Protein AF-A0A2E9UPK8-F1 (afdb_monomer_lite)

Secondary structure (DSSP, 8-state):
--------------------------------------------------PPP-BSSSPBPTT-SSBTTBTTSPPPPP-PPPSTTPPPTT---S--SS--TT---TTSS--

pLDDT: mean 71.0, std 24.59, range [31.56, 97.25]

Sequence (111 aa):
MFYQDDLRVQYTLFAGADPNRALLTPTHRNPFIYTPAIIITIFTRSTITMGKIGYNDTPMLPDSLYCVHDDRRPAPSIITPGSENNRPSDAVVLFDGTDLNGWQSAKGGDA

Radius of gyration: 29.12 Å; chains: 1; bounding box: 54×83×51 Å

Foldseek 3Di:
DDDDDPPPDPPDDPDDDDPDDDDDDDDDDDDDDDDPPPPPPPPPPPDPPPQQWFDDPADDDPPDPAHDRRSPPDDDDDWADDDVPDHIPPDDDCDDPPDNPNDADPVGDRD

Structure (mmCIF, N/CA/C/O backbone):
data_AF-A0A2E9UPK8-F1
#
_entry.id   AF-A0A2E9UPK8-F1
#
loop_
_atom_site.group_PDB
_atom_site.id
_atom_site.type_symbol
_atom_site.label_atom_id
_atom_site.label_alt_id
_atom_site.label_comp_id
_atom_site.label_asym_id
_atom_site.label_entity_id
_atom_site.label_seq_id
_atom_site.pdbx_PDB_ins_code
_atom_site.Cartn_x
_atom_site.Cartn_y
_atom_site.Cartn_z
_atom_site.occupancy
_atom_sit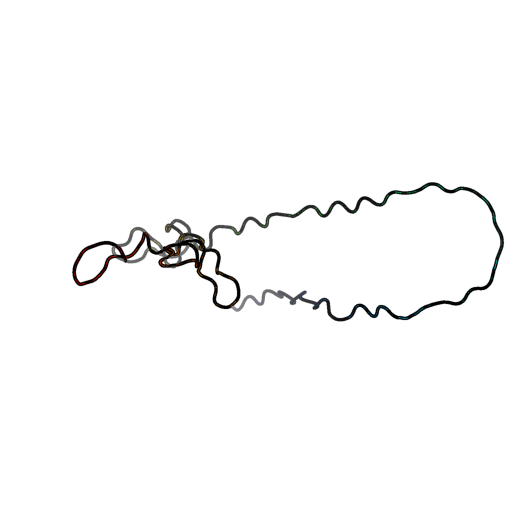e.B_iso_or_equiv
_atom_site.auth_seq_id
_atom_site.auth_comp_id
_atom_site.auth_asym_id
_atom_site.auth_atom_id
_atom_site.pdbx_PDB_model_num
ATOM 1 N N . MET A 1 1 ? 34.738 -0.009 -22.127 1.00 35.06 1 MET A N 1
ATOM 2 C CA . MET A 1 1 ? 34.184 1.112 -22.912 1.00 35.06 1 MET A CA 1
ATOM 3 C C . MET A 1 1 ? 33.113 1.736 -22.038 1.00 35.06 1 MET A C 1
ATOM 5 O O . MET A 1 1 ? 32.050 1.157 -21.893 1.00 35.06 1 MET A O 1
ATOM 9 N N . PHE A 1 2 ? 33.474 2.783 -21.298 1.00 35.03 2 PHE A N 1
ATOM 10 C CA . PHE A 1 2 ? 32.601 3.431 -20.319 1.00 35.03 2 PHE A CA 1
ATOM 11 C C . PHE A 1 2 ? 31.878 4.576 -21.032 1.00 35.03 2 PHE A C 1
ATOM 13 O O . PHE A 1 2 ? 32.545 5.494 -21.503 1.00 35.03 2 PHE A O 1
ATOM 20 N N . TYR A 1 3 ? 30.553 4.500 -21.163 1.00 38.50 3 TYR A N 1
ATOM 21 C CA . TYR A 1 3 ? 29.753 5.650 -21.577 1.00 38.50 3 TYR A CA 1
ATOM 22 C C . TYR A 1 3 ? 29.457 6.486 -20.333 1.00 38.50 3 TYR A C 1
ATOM 24 O O . TYR A 1 3 ? 28.700 6.087 -19.452 1.00 38.50 3 TYR A O 1
ATOM 32 N N . GLN A 1 4 ? 30.152 7.616 -20.245 1.00 41.81 4 GLN A N 1
ATOM 33 C CA . GLN A 1 4 ? 29.864 8.697 -19.319 1.00 41.81 4 GLN A CA 1
ATOM 34 C C . GLN A 1 4 ? 28.702 9.499 -19.917 1.00 41.81 4 GLN A C 1
ATOM 36 O O . GLN A 1 4 ? 28.937 10.415 -20.703 1.00 41.81 4 GLN A O 1
ATOM 41 N N . ASP A 1 5 ? 27.464 9.155 -19.570 1.00 40.38 5 ASP A N 1
ATOM 42 C CA . ASP A 1 5 ? 26.334 10.043 -19.838 1.00 40.38 5 ASP A CA 1
ATOM 43 C C . ASP A 1 5 ? 26.300 11.125 -18.753 1.00 40.38 5 ASP A C 1
ATOM 45 O O . ASP A 1 5 ? 26.065 10.873 -17.569 1.00 40.38 5 ASP A O 1
ATOM 49 N N . ASP A 1 6 ? 26.618 12.346 -19.181 1.00 46.66 6 ASP A N 1
ATOM 50 C CA . ASP A 1 6 ? 26.638 13.580 -18.400 1.00 46.66 6 ASP A CA 1
ATOM 51 C C . ASP A 1 6 ? 25.200 13.997 -18.036 1.00 46.66 6 ASP A C 1
ATOM 53 O O . ASP A 1 6 ? 24.631 14.937 -18.589 1.00 46.66 6 ASP A O 1
ATOM 57 N N . LEU A 1 7 ? 24.578 13.289 -17.089 1.00 41.38 7 LEU A N 1
ATOM 58 C CA . LEU A 1 7 ? 23.386 13.773 -16.395 1.00 41.38 7 LEU A CA 1
ATOM 59 C C . LEU A 1 7 ? 23.828 14.719 -15.279 1.00 41.38 7 LEU A C 1
ATOM 61 O O . LEU A 1 7 ? 23.844 14.370 -14.096 1.00 41.38 7 LEU A O 1
ATOM 65 N N . ARG A 1 8 ? 24.183 15.951 -15.663 1.00 36.81 8 ARG A N 1
ATOM 66 C CA . ARG A 1 8 ? 24.283 17.070 -14.723 1.00 36.81 8 ARG A CA 1
ATOM 67 C C . ARG A 1 8 ? 22.918 17.316 -14.099 1.00 36.81 8 ARG A C 1
ATOM 69 O O . ARG A 1 8 ? 22.078 18.029 -14.634 1.00 36.81 8 ARG A O 1
ATOM 76 N N . VAL A 1 9 ? 22.741 16.677 -12.953 1.00 41.06 9 VAL A N 1
ATOM 77 C CA . VAL A 1 9 ? 21.926 17.042 -11.798 1.00 41.06 9 VAL A CA 1
ATOM 78 C C . VAL A 1 9 ? 21.435 18.498 -11.874 1.00 41.06 9 VAL A C 1
ATOM 80 O O . VAL A 1 9 ? 22.110 19.418 -11.421 1.00 41.06 9 VAL A O 1
ATOM 83 N N . GLN A 1 10 ? 20.239 18.719 -12.422 1.00 36.03 10 GLN A N 1
ATOM 84 C CA . GLN A 1 10 ? 19.474 19.945 -12.189 1.00 36.03 10 GLN A CA 1
ATOM 85 C C . GLN A 1 10 ? 18.406 19.654 -11.138 1.00 36.03 10 GLN A C 1
ATOM 87 O O . GLN A 1 10 ? 17.217 19.576 -11.424 1.00 36.03 10 GLN A O 1
ATOM 92 N N . TYR A 1 11 ? 18.856 19.486 -9.897 1.00 33.47 11 TYR A N 1
ATOM 93 C CA . TYR A 1 11 ? 18.005 19.633 -8.721 1.00 33.47 11 TYR A CA 1
ATOM 94 C C . TYR A 1 11 ? 18.541 20.820 -7.920 1.00 33.47 11 TYR A C 1
ATOM 96 O O . TYR A 1 11 ? 19.251 20.657 -6.932 1.00 33.47 11 TYR A O 1
ATOM 104 N N . THR A 1 12 ? 18.250 22.040 -8.373 1.00 31.56 12 THR A N 1
ATOM 105 C CA . THR A 1 12 ? 18.406 23.220 -7.519 1.00 31.56 12 THR A CA 1
ATOM 106 C C . THR A 1 12 ? 17.193 23.273 -6.598 1.00 31.56 12 THR A C 1
ATOM 108 O O . THR A 1 12 ? 16.072 23.499 -7.049 1.00 31.56 12 THR A O 1
ATOM 111 N N . LEU A 1 13 ? 17.427 23.001 -5.312 1.00 35.22 13 LEU A N 1
ATOM 112 C CA . LEU A 1 13 ? 16.457 23.155 -4.233 1.00 35.22 13 LEU A CA 1
ATOM 113 C C . LEU A 1 13 ? 15.775 24.530 -4.309 1.00 35.22 13 LEU A C 1
ATOM 115 O O . LEU A 1 13 ? 16.446 25.560 -4.336 1.00 35.22 13 LEU A O 1
ATOM 119 N N . PHE A 1 14 ? 14.445 24.547 -4.225 1.00 39.09 14 PHE A N 1
ATOM 120 C CA . PHE A 1 14 ? 13.708 25.722 -3.772 1.00 39.09 14 PHE A CA 1
ATOM 121 C C . PHE A 1 14 ? 14.022 25.941 -2.287 1.00 39.09 14 PHE A C 1
ATOM 123 O O . PHE A 1 14 ? 13.336 25.425 -1.409 1.00 39.09 14 PHE A O 1
ATOM 130 N N . ALA A 1 15 ? 15.089 26.684 -2.009 1.00 39.19 15 ALA A N 1
ATOM 131 C CA . ALA A 1 15 ? 15.393 27.217 -0.692 1.00 39.19 15 ALA A CA 1
ATOM 132 C C . ALA A 1 15 ? 15.447 28.748 -0.789 1.00 39.19 15 ALA A C 1
ATOM 134 O O . ALA A 1 15 ? 16.309 29.297 -1.469 1.00 39.19 15 ALA A O 1
ATOM 135 N N . GLY A 1 16 ? 14.525 29.420 -0.094 1.00 33.31 16 GLY A N 1
ATOM 136 C CA . GLY A 1 16 ? 14.634 30.844 0.232 1.00 33.31 16 GLY A CA 1
ATOM 137 C C . GLY A 1 16 ? 13.689 31.776 -0.526 1.00 33.31 16 GLY A C 1
ATOM 138 O O . GLY A 1 16 ? 14.121 32.532 -1.387 1.00 33.31 16 GLY A O 1
ATOM 139 N N . ALA A 1 17 ? 12.411 31.796 -0.144 1.00 44.75 17 ALA A N 1
ATOM 140 C CA . ALA A 1 17 ? 11.623 33.022 -0.254 1.00 44.75 17 ALA A CA 1
ATOM 141 C C . ALA A 1 17 ? 11.890 33.870 1.006 1.00 44.75 17 ALA A C 1
ATOM 143 O O . ALA A 1 17 ? 11.635 33.393 2.110 1.00 44.75 17 ALA A O 1
ATOM 144 N N . ASP A 1 18 ? 12.410 35.095 0.856 1.00 47.47 18 ASP A N 1
ATOM 145 C CA . ASP A 1 18 ? 12.446 36.108 1.927 1.00 47.47 18 ASP A CA 1
ATOM 146 C C . ASP A 1 18 ? 11.192 37.001 1.815 1.00 47.47 18 ASP A C 1
ATOM 148 O O . ASP A 1 18 ? 11.043 37.708 0.813 1.00 47.47 18 ASP A O 1
ATOM 152 N N . PRO A 1 19 ? 10.270 36.974 2.795 1.00 51.47 19 PRO A N 1
ATOM 153 C CA . PRO A 1 19 ? 9.007 37.701 2.725 1.00 51.47 19 PRO A CA 1
ATOM 154 C C . PRO A 1 19 ? 9.052 39.159 3.234 1.00 51.47 19 PRO A C 1
ATOM 156 O O . PRO A 1 19 ? 7.989 39.764 3.333 1.00 51.47 19 PRO A O 1
ATOM 159 N N . ASN A 1 20 ? 10.212 39.756 3.561 1.00 40.56 20 ASN A N 1
ATOM 160 C CA . ASN A 1 20 ? 10.238 41.006 4.351 1.00 40.56 20 ASN A CA 1
ATOM 161 C C . ASN A 1 20 ? 11.005 42.224 3.791 1.00 40.56 20 ASN A C 1
ATOM 163 O O . ASN A 1 20 ? 11.301 43.144 4.556 1.00 40.56 20 ASN A O 1
ATOM 167 N N . ARG A 1 21 ? 11.274 42.350 2.483 1.00 42.69 21 ARG A N 1
ATOM 168 C CA . ARG A 1 21 ? 11.780 43.635 1.935 1.00 42.69 21 ARG A CA 1
ATOM 169 C C . ARG A 1 21 ? 10.671 44.538 1.395 1.00 42.69 21 ARG A C 1
ATOM 171 O O . ARG A 1 21 ? 10.396 44.601 0.201 1.00 42.69 21 ARG A O 1
ATOM 178 N N . ALA A 1 22 ? 10.063 45.265 2.327 1.00 41.97 22 ALA A N 1
ATOM 179 C CA . ALA A 1 22 ? 9.126 46.356 2.102 1.00 41.97 22 ALA A CA 1
ATOM 180 C C . ALA A 1 22 ? 9.837 47.679 1.711 1.00 41.97 22 ALA A C 1
ATOM 182 O O . ALA A 1 22 ? 10.753 48.090 2.414 1.00 41.97 22 ALA A O 1
ATOM 183 N N . LEU A 1 23 ? 9.323 48.332 0.648 1.00 44.56 23 LEU A N 1
ATOM 184 C CA . LEU A 1 23 ? 9.170 49.791 0.394 1.00 44.56 23 LEU A CA 1
ATOM 185 C C . LEU A 1 23 ? 10.463 50.656 0.339 1.00 44.56 23 LEU A C 1
ATOM 187 O O . LEU A 1 23 ? 11.369 50.492 1.138 1.00 44.56 23 LEU A O 1
ATOM 191 N N . LEU A 1 24 ? 10.670 51.548 -0.645 1.00 33.34 24 LEU A N 1
ATOM 192 C CA . LEU A 1 24 ? 10.200 52.948 -0.696 1.00 33.34 24 LEU A CA 1
ATOM 193 C C . LEU A 1 24 ? 10.344 53.535 -2.133 1.00 33.34 24 LEU A C 1
ATOM 195 O O . LEU A 1 24 ? 11.312 53.257 -2.835 1.00 33.34 24 LEU A O 1
ATOM 199 N N . THR A 1 25 ? 9.388 54.373 -2.550 1.00 45.03 25 THR A N 1
ATOM 200 C CA . THR A 1 25 ? 9.317 55.134 -3.829 1.00 45.03 25 THR A CA 1
ATOM 201 C C . THR A 1 25 ? 10.266 56.358 -3.878 1.00 45.03 25 THR A C 1
ATOM 203 O O . THR A 1 25 ? 10.694 56.791 -2.809 1.00 45.03 25 THR A O 1
ATOM 206 N N . PRO A 1 26 ? 10.539 56.998 -5.050 1.00 42.78 26 PRO A N 1
ATOM 207 C CA . PRO A 1 26 ? 9.686 58.121 -5.498 1.00 42.78 26 PRO A CA 1
ATOM 208 C C . PRO A 1 26 ? 9.451 58.262 -7.029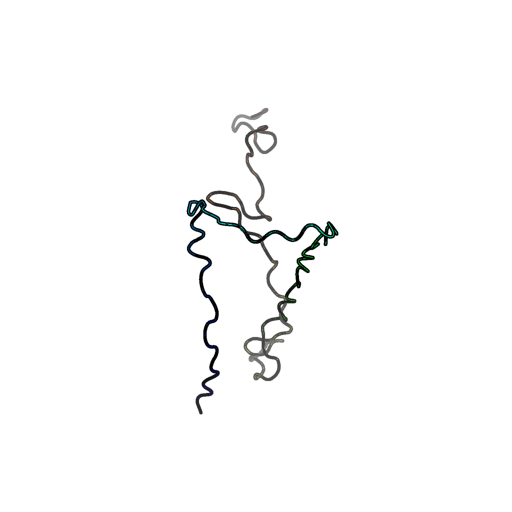 1.00 42.78 26 PRO A C 1
ATOM 210 O O . PRO A 1 26 ? 10.362 58.212 -7.845 1.00 42.78 26 PRO A O 1
ATOM 213 N N . THR A 1 27 ? 8.181 58.520 -7.364 1.00 45.41 27 THR A N 1
ATOM 214 C CA . THR A 1 27 ? 7.605 59.352 -8.452 1.00 45.41 27 THR A CA 1
ATOM 215 C C . THR A 1 27 ? 8.350 59.595 -9.778 1.00 45.41 27 THR A C 1
ATOM 217 O O . THR A 1 27 ? 9.238 60.437 -9.854 1.00 45.41 27 THR A O 1
ATOM 220 N N . HIS A 1 28 ? 7.746 59.122 -10.877 1.00 36.34 28 HIS A N 1
ATOM 221 C CA . HIS A 1 28 ? 7.491 59.961 -12.058 1.00 36.34 28 HIS A CA 1
ATOM 222 C C . HI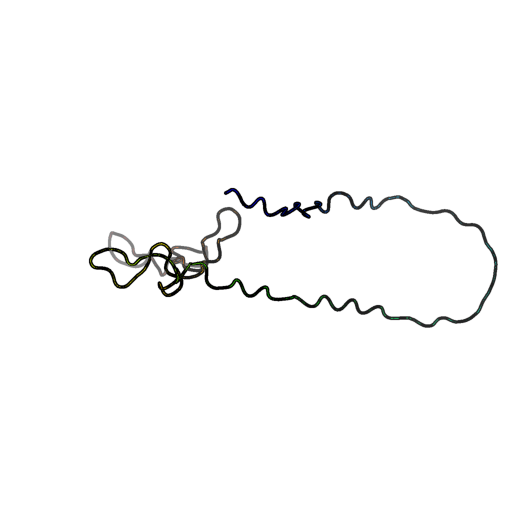S A 1 28 ? 6.079 59.673 -12.598 1.00 36.34 28 HIS A C 1
ATOM 224 O O . HIS A 1 28 ? 5.726 58.530 -12.882 1.00 36.34 28 HIS A O 1
ATOM 230 N N . ARG A 1 29 ? 5.241 60.716 -12.647 1.00 49.88 29 ARG A N 1
ATOM 231 C CA . ARG A 1 29 ? 3.819 60.668 -13.023 1.00 49.88 29 ARG A CA 1
ATOM 232 C C . ARG A 1 29 ? 3.664 60.237 -14.483 1.00 49.88 29 ARG A C 1
ATOM 234 O O . ARG A 1 29 ? 4.332 60.821 -15.321 1.00 49.88 29 ARG A O 1
ATOM 241 N N . ASN A 1 30 ? 2.738 59.318 -14.769 1.00 41.25 30 ASN A N 1
ATOM 242 C CA . ASN A 1 30 ? 2.046 59.172 -16.060 1.00 41.25 30 ASN A CA 1
ATOM 243 C C . ASN A 1 30 ? 0.722 58.403 -15.830 1.00 41.25 30 ASN A C 1
ATOM 245 O O . ASN A 1 30 ? 0.779 57.271 -15.350 1.00 41.25 30 ASN A O 1
ATOM 249 N N . PRO A 1 31 ? -0.467 58.981 -16.105 1.00 55.31 31 PRO A N 1
ATOM 250 C CA . PRO A 1 31 ? -1.742 58.399 -15.689 1.00 55.31 31 PRO A CA 1
ATOM 251 C C . PRO A 1 31 ? -2.507 57.802 -16.874 1.00 55.31 31 PRO A C 1
ATOM 253 O O . PRO A 1 31 ? -3.487 58.394 -17.298 1.00 55.31 31 PRO A O 1
ATOM 256 N N . PHE A 1 32 ? -2.107 56.658 -17.434 1.00 43.00 32 PHE A N 1
ATOM 257 C CA . PHE A 1 32 ? -2.902 56.050 -18.509 1.00 43.00 32 PHE A CA 1
ATOM 258 C C . PHE A 1 32 ? -2.860 54.512 -18.501 1.00 43.00 32 PHE A C 1
ATOM 260 O O . PHE A 1 32 ? -1.825 53.896 -18.721 1.00 43.00 32 PHE A O 1
ATOM 267 N N . ILE A 1 33 ? -4.066 53.952 -18.331 1.00 42.56 33 ILE A N 1
ATOM 268 C CA . ILE A 1 33 ? -4.556 52.619 -18.727 1.00 42.56 33 ILE A CA 1
ATOM 269 C C . ILE A 1 33 ? -4.273 51.445 -17.771 1.00 42.56 33 ILE A C 1
ATOM 271 O O . ILE A 1 33 ? -3.302 50.706 -17.887 1.00 42.56 33 ILE A O 1
ATOM 275 N N . TYR A 1 34 ? -5.251 51.203 -16.891 1.00 41.22 34 TYR A N 1
ATOM 276 C CA . TYR A 1 34 ? -5.524 49.888 -16.316 1.00 41.22 34 TYR A CA 1
ATOM 277 C C . TYR A 1 34 ? -6.019 48.941 -17.421 1.00 41.22 34 TYR A C 1
ATOM 279 O O . TYR A 1 34 ? -7.138 49.086 -17.908 1.00 41.22 34 TYR A O 1
ATOM 287 N N . THR A 1 35 ? -5.223 47.937 -17.778 1.00 42.41 35 THR A N 1
ATOM 288 C CA . THR A 1 35 ? -5.752 46.660 -18.281 1.00 42.41 35 THR A CA 1
ATOM 289 C C . THR A 1 35 ? -5.328 45.584 -17.286 1.00 42.41 35 THR A C 1
ATOM 291 O O . THR A 1 35 ? -4.131 45.449 -17.029 1.00 42.41 35 THR A O 1
ATOM 294 N N . PRO A 1 36 ? -6.249 44.832 -16.658 1.00 44.72 36 PRO A N 1
ATOM 295 C CA . PRO A 1 36 ? -5.837 43.676 -15.886 1.00 44.72 36 PRO A CA 1
ATOM 296 C C . PRO A 1 36 ? -5.478 42.572 -16.882 1.00 44.72 36 PRO A C 1
ATOM 298 O O . PRO A 1 36 ? -6.340 41.838 -17.359 1.00 44.72 36 PRO A O 1
ATOM 301 N N . ALA A 1 37 ? -4.194 42.452 -17.211 1.00 43.62 37 ALA A N 1
ATOM 302 C CA . ALA A 1 37 ? -3.672 41.197 -17.723 1.00 43.62 37 ALA A CA 1
ATOM 303 C C . ALA A 1 37 ? -3.768 40.178 -16.578 1.00 43.62 37 ALA A C 1
ATOM 305 O O . ALA A 1 37 ? -2.904 40.108 -15.706 1.00 43.62 37 ALA A O 1
ATOM 306 N N . ILE A 1 38 ? -4.874 39.434 -16.538 1.00 46.16 38 ILE A N 1
ATOM 307 C CA . ILE A 1 38 ? -5.017 38.246 -15.701 1.00 46.16 38 ILE A CA 1
ATOM 308 C C . ILE A 1 38 ? -4.003 37.234 -16.243 1.00 46.16 38 ILE A C 1
ATOM 310 O O . ILE A 1 38 ? -4.253 36.563 -17.242 1.00 46.16 38 ILE A O 1
ATOM 314 N N . ILE A 1 39 ? -2.831 37.152 -15.615 1.00 53.38 39 ILE A N 1
ATOM 315 C CA . ILE A 1 39 ? -1.864 36.091 -15.895 1.00 53.38 39 ILE A CA 1
ATOM 316 C C . ILE A 1 39 ? -2.418 34.817 -15.251 1.00 53.38 39 ILE A C 1
ATOM 318 O O . ILE A 1 39 ? -2.170 34.524 -14.084 1.00 53.38 39 ILE A O 1
ATOM 322 N N . ILE A 1 40 ? -3.240 34.080 -16.000 1.00 50.72 40 ILE A N 1
ATOM 323 C CA . ILE A 1 40 ? -3.630 32.715 -15.644 1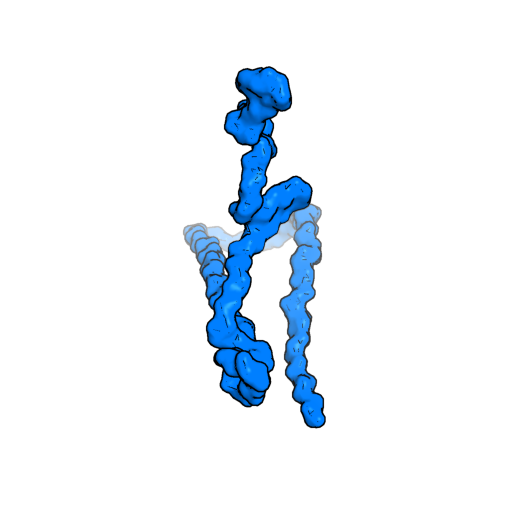.00 50.72 40 ILE A CA 1
ATOM 324 C C . ILE A 1 40 ? -2.409 31.837 -15.915 1.00 50.72 40 ILE A C 1
ATOM 326 O O . ILE A 1 40 ? -2.183 31.395 -17.041 1.00 50.72 40 ILE A O 1
ATOM 330 N N . THR A 1 41 ? -1.589 31.601 -14.894 1.00 54.28 41 THR A N 1
ATOM 331 C CA . THR A 1 41 ? -0.509 30.613 -14.976 1.00 54.28 41 THR A CA 1
ATOM 332 C C . THR A 1 41 ? -1.133 29.219 -14.991 1.00 54.28 41 THR A C 1
ATOM 334 O O . THR A 1 41 ? -1.429 28.638 -13.948 1.00 54.28 41 THR A O 1
ATOM 337 N N . ILE A 1 42 ? -1.372 28.683 -16.188 1.00 58.31 42 ILE A N 1
ATOM 338 C CA . ILE A 1 42 ? -1.788 27.293 -16.379 1.00 58.31 42 ILE A CA 1
ATOM 339 C C . ILE A 1 42 ? -0.565 26.416 -16.087 1.00 58.31 42 ILE A C 1
ATOM 341 O O . ILE A 1 42 ? 0.301 26.237 -16.940 1.00 58.31 42 ILE A O 1
ATOM 345 N N . PHE A 1 43 ? -0.471 25.868 -14.876 1.00 63.75 43 PHE A N 1
ATOM 346 C CA . PHE A 1 43 ? 0.467 24.782 -14.594 1.00 63.75 43 PHE A CA 1
ATOM 347 C C . PHE A 1 43 ? -0.074 23.504 -15.240 1.00 63.75 43 PHE A C 1
ATOM 349 O O . PHE A 1 43 ? -0.854 22.765 -14.638 1.00 63.75 43 PHE A O 1
ATOM 356 N N . THR A 1 44 ? 0.318 23.234 -16.483 1.00 54.28 44 THR A N 1
ATOM 357 C CA . THR A 1 44 ? 0.101 21.916 -17.083 1.00 54.28 44 THR A CA 1
ATOM 358 C C . THR A 1 44 ? 0.902 20.890 -16.285 1.00 54.28 44 THR A C 1
ATOM 360 O O . THR A 1 44 ? 2.133 20.894 -16.315 1.00 54.28 44 THR A O 1
ATOM 363 N N . ARG A 1 45 ? 0.218 20.006 -15.551 1.00 60.62 45 ARG A N 1
ATOM 364 C CA . ARG A 1 45 ? 0.844 18.817 -14.963 1.00 60.62 45 ARG A CA 1
ATOM 365 C C . ARG A 1 45 ? 1.196 17.855 -16.095 1.00 60.62 45 ARG A C 1
ATOM 367 O O . ARG A 1 45 ? 0.348 17.086 -16.535 1.00 60.62 45 ARG A O 1
ATOM 374 N N . SER A 1 46 ? 2.437 17.901 -16.567 1.00 56.72 46 SER A N 1
ATOM 375 C CA . SER A 1 46 ? 2.972 16.851 -17.430 1.00 56.72 46 SER A CA 1
ATOM 376 C C . SER A 1 46 ? 3.030 15.552 -16.630 1.00 56.72 46 SER A C 1
ATOM 378 O O . SER A 1 46 ? 3.809 15.428 -15.686 1.00 56.72 46 SER A O 1
ATOM 380 N N . THR A 1 47 ? 2.194 14.580 -16.984 1.00 52.97 47 THR A N 1
ATOM 381 C CA . THR A 1 47 ? 2.341 13.212 -16.488 1.00 52.97 47 THR A CA 1
ATOM 382 C C . THR A 1 47 ? 3.556 12.606 -17.175 1.00 52.97 47 THR A C 1
ATOM 384 O O . THR A 1 47 ? 3.492 12.264 -18.358 1.00 52.97 47 THR A O 1
ATOM 387 N N . ILE A 1 48 ? 4.679 12.487 -16.465 1.00 57.62 48 ILE A N 1
ATOM 388 C CA . ILE A 1 48 ? 5.784 11.661 -16.953 1.00 57.62 48 ILE A CA 1
ATOM 389 C C . ILE A 1 48 ? 5.268 10.225 -16.991 1.00 57.62 48 ILE A C 1
ATOM 391 O O . ILE A 1 48 ? 5.019 9.616 -15.953 1.00 57.62 48 ILE A O 1
ATOM 395 N N . THR A 1 49 ? 5.066 9.696 -18.198 1.00 53.56 49 THR A N 1
ATOM 396 C CA . THR A 1 49 ? 4.857 8.260 -18.375 1.00 53.56 49 THR A CA 1
ATOM 397 C C . THR A 1 49 ? 6.197 7.611 -18.071 1.00 53.56 49 THR A C 1
ATOM 399 O O . THR A 1 49 ? 7.116 7.694 -18.884 1.00 53.56 49 THR A O 1
ATOM 402 N N . MET A 1 50 ? 6.351 7.031 -16.879 1.00 60.94 50 MET A N 1
ATOM 403 C CA . MET A 1 50 ? 7.509 6.185 -16.610 1.00 60.94 50 MET A CA 1
ATOM 404 C C . MET A 1 50 ? 7.414 4.988 -17.555 1.00 60.94 50 MET A C 1
ATOM 406 O O . MET A 1 50 ? 6.529 4.146 -17.407 1.00 60.94 50 MET A O 1
ATOM 410 N N . GLY A 1 51 ? 8.280 4.959 -18.569 1.00 60.47 51 GLY A N 1
ATOM 411 C CA . GLY A 1 51 ? 8.411 3.813 -19.460 1.00 60.47 51 GLY A CA 1
ATOM 412 C C . GLY A 1 51 ? 8.665 2.541 -18.653 1.00 60.47 51 GLY A C 1
ATOM 413 O O . GLY A 1 51 ? 9.250 2.585 -17.568 1.00 60.47 51 GLY A O 1
ATOM 414 N N . LYS A 1 52 ? 8.191 1.404 -19.165 1.00 67.94 52 LYS A N 1
ATOM 415 C CA . LYS A 1 52 ? 8.406 0.106 -18.524 1.00 67.94 52 LYS A CA 1
ATOM 416 C C . LYS A 1 52 ? 9.917 -0.145 -18.411 1.00 67.94 52 LYS A C 1
ATOM 418 O O . LYS A 1 52 ? 10.622 -0.096 -19.412 1.00 67.94 52 LYS A O 1
ATOM 423 N N . ILE A 1 53 ? 10.407 -0.349 -17.190 1.00 82.31 53 ILE A N 1
ATOM 424 C CA . ILE A 1 53 ? 11.836 -0.539 -16.905 1.00 82.31 53 ILE A CA 1
ATOM 425 C C . ILE A 1 53 ? 12.240 -1.955 -17.338 1.00 82.31 53 ILE A C 1
ATOM 427 O O . ILE A 1 53 ? 11.630 -2.919 -16.878 1.00 82.31 53 ILE A O 1
ATOM 431 N N . GLY A 1 54 ? 13.268 -2.080 -18.181 1.00 86.88 54 GLY A N 1
ATOM 432 C CA . GLY A 1 54 ? 13.856 -3.363 -18.576 1.00 86.88 54 GLY A CA 1
ATOM 433 C C . GLY A 1 54 ? 14.577 -3.322 -19.926 1.00 86.88 54 GLY A C 1
ATOM 434 O O . GLY A 1 54 ? 14.631 -2.281 -20.577 1.00 86.88 54 GLY A O 1
ATOM 435 N N . TYR A 1 55 ? 15.114 -4.474 -20.326 1.00 88.25 55 TYR A N 1
ATOM 436 C CA . TYR A 1 55 ? 15.836 -4.708 -21.578 1.00 88.25 55 TYR A CA 1
ATOM 437 C C . TYR A 1 55 ? 15.303 -5.970 -22.258 1.00 88.25 55 TYR A C 1
ATOM 439 O O . TYR A 1 55 ? 15.012 -6.956 -21.585 1.00 88.25 55 TYR A O 1
ATOM 447 N N . ASN A 1 56 ? 15.188 -5.960 -23.585 1.00 89.81 56 ASN A N 1
ATOM 448 C CA . ASN A 1 56 ? 14.723 -7.114 -24.369 1.00 89.81 56 ASN A CA 1
ATOM 449 C C . ASN A 1 56 ? 15.775 -7.656 -25.351 1.00 89.81 56 ASN A C 1
ATOM 451 O O . ASN A 1 56 ? 15.485 -8.575 -26.116 1.00 89.81 56 ASN A O 1
ATOM 455 N N . ASP A 1 57 ? 16.982 -7.098 -25.305 1.00 91.62 57 ASP A N 1
ATOM 456 C CA . ASP A 1 57 ? 18.153 -7.425 -26.120 1.00 91.62 57 ASP A CA 1
ATOM 457 C C . ASP A 1 57 ? 19.227 -8.202 -25.337 1.00 91.62 57 ASP A C 1
ATOM 459 O O . ASP A 1 57 ? 20.283 -8.540 -25.874 1.00 91.62 57 ASP A O 1
ATOM 463 N N . THR A 1 58 ? 18.963 -8.526 -24.071 1.00 91.75 58 THR A N 1
ATOM 464 C CA . THR A 1 58 ? 19.835 -9.375 -23.259 1.00 91.75 58 THR A CA 1
ATOM 465 C C . THR A 1 58 ? 19.594 -10.862 -23.560 1.00 91.75 58 THR A C 1
ATOM 467 O O . THR A 1 58 ? 18.496 -11.248 -23.974 1.00 91.75 58 THR A O 1
ATOM 470 N N . PRO A 1 59 ? 20.596 -11.741 -23.359 1.00 94.62 59 PRO A N 1
ATOM 471 C CA . PRO A 1 59 ? 20.423 -13.175 -23.564 1.00 94.62 59 PRO A CA 1
ATOM 472 C C . PRO A 1 59 ? 19.306 -13.776 -22.702 1.00 94.62 59 PRO A C 1
ATOM 474 O O . PRO A 1 59 ? 19.046 -13.332 -21.578 1.00 94.62 59 PRO A O 1
ATOM 477 N N . MET A 1 60 ? 18.689 -14.839 -23.219 1.00 94.94 60 MET A N 1
ATOM 478 C CA . MET A 1 60 ? 17.693 -15.621 -22.488 1.00 94.94 60 MET A CA 1
ATOM 479 C C . MET A 1 60 ? 18.331 -16.327 -21.292 1.00 94.94 60 MET A C 1
ATOM 481 O O . MET A 1 60 ? 19.436 -16.867 -21.393 1.00 94.94 60 MET A O 1
ATOM 485 N N . LEU A 1 61 ? 17.623 -16.341 -20.161 1.00 93.88 61 LEU A N 1
ATOM 486 C CA . LEU A 1 61 ? 18.014 -17.167 -19.024 1.00 93.88 61 LEU A CA 1
ATOM 487 C C . LEU A 1 61 ? 17.760 -18.652 -19.351 1.00 93.88 61 LEU A C 1
ATOM 489 O O . LEU A 1 61 ? 16.741 -18.961 -19.975 1.00 93.88 61 LEU A O 1
ATOM 493 N N . PRO A 1 62 ? 18.642 -19.575 -18.921 1.00 95.69 62 PRO A N 1
ATOM 494 C CA . PRO A 1 62 ? 18.384 -21.008 -19.043 1.00 95.69 62 PRO A CA 1
ATOM 495 C C . PRO A 1 62 ? 17.039 -21.378 -18.403 1.00 95.69 62 PRO A C 1
ATOM 497 O O . PRO A 1 62 ? 16.724 -20.895 -17.316 1.00 95.69 62 PRO A O 1
ATOM 500 N N . ASP A 1 63 ? 16.249 -22.202 -19.095 1.00 94.31 63 ASP A N 1
ATOM 501 C CA . ASP A 1 63 ? 14.944 -22.714 -18.644 1.00 94.31 63 ASP A CA 1
ATOM 502 C C . ASP A 1 63 ? 13.908 -21.638 -18.244 1.00 94.31 63 ASP A C 1
ATOM 504 O O . ASP A 1 63 ? 13.030 -21.872 -17.413 1.00 94.31 63 ASP A O 1
ATOM 508 N N . SER A 1 64 ? 13.983 -20.445 -18.840 1.00 93.00 64 SER A N 1
ATOM 509 C CA . SER A 1 64 ? 13.125 -19.298 -18.517 1.00 93.00 64 SER A CA 1
ATOM 510 C C . SER A 1 64 ? 12.421 -18.730 -19.750 1.00 93.00 64 SER A C 1
ATOM 512 O O . SER A 1 64 ? 12.912 -18.822 -20.871 1.00 93.00 64 SER A O 1
ATOM 514 N N . LEU A 1 65 ? 11.284 -18.064 -19.526 1.00 94.19 65 LEU A N 1
ATOM 515 C CA . LEU A 1 65 ? 10.574 -17.272 -20.541 1.00 94.19 65 LEU A CA 1
ATOM 516 C C . LEU A 1 65 ? 11.118 -15.839 -20.680 1.00 94.19 65 LEU A C 1
ATOM 518 O O . LEU A 1 65 ? 10.609 -15.076 -21.496 1.00 94.19 65 LEU A O 1
ATOM 522 N N . TYR A 1 66 ? 12.098 -15.460 -19.856 1.00 94.31 66 TYR A N 1
ATOM 523 C CA . TYR A 1 66 ? 12.541 -14.076 -19.688 1.00 94.31 66 TYR A CA 1
ATOM 524 C C . TYR A 1 66 ? 14.049 -13.916 -19.878 1.00 94.31 66 TYR A C 1
ATOM 526 O O . TYR A 1 66 ? 14.836 -14.761 -19.433 1.00 94.31 66 TYR A O 1
ATOM 534 N N . CYS A 1 67 ? 14.449 -12.809 -20.501 1.00 93.94 67 CYS A N 1
ATOM 535 C CA . CYS A 1 67 ? 15.838 -12.368 -20.555 1.00 93.94 67 CYS A CA 1
ATOM 536 C C . CYS A 1 67 ? 16.301 -11.792 -19.202 1.00 93.94 67 CYS A C 1
ATOM 538 O O . CYS A 1 67 ? 15.514 -11.546 -18.279 1.00 93.94 67 CYS A O 1
ATOM 540 N N . VAL A 1 68 ? 17.602 -11.528 -19.072 1.00 93.00 68 VAL A N 1
ATOM 541 C CA . VAL A 1 68 ? 18.135 -10.768 -17.930 1.00 93.00 68 VAL A CA 1
ATOM 542 C C . VAL A 1 68 ? 17.550 -9.347 -17.951 1.00 93.00 68 VAL A C 1
ATOM 544 O O . VAL A 1 68 ? 17.766 -8.609 -18.904 1.00 93.00 68 VAL A O 1
ATOM 547 N N . HIS A 1 69 ? 16.829 -8.951 -16.896 1.00 91.12 69 HIS A N 1
ATOM 548 C CA . HIS A 1 69 ? 16.103 -7.668 -16.813 1.00 91.12 69 HIS A CA 1
ATOM 549 C C . HIS A 1 69 ? 14.988 -7.476 -17.861 1.00 91.12 69 HIS A C 1
ATOM 551 O O . HIS A 1 69 ? 14.716 -6.343 -18.247 1.00 91.12 69 HIS A O 1
ATOM 557 N N . ASP A 1 70 ? 14.328 -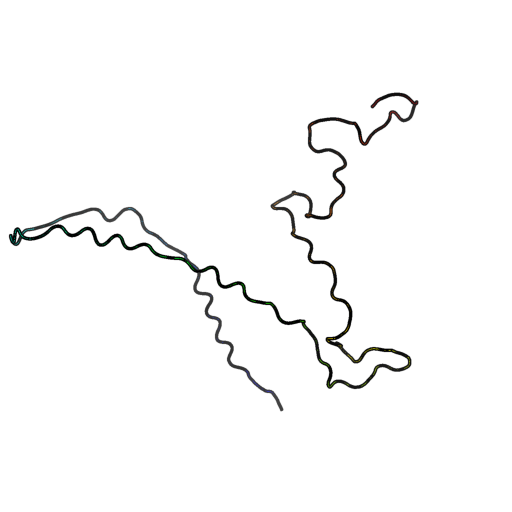8.560 -18.282 1.00 92.62 70 ASP A N 1
ATOM 558 C CA . ASP A 1 70 ? 13.277 -8.539 -19.311 1.00 92.62 70 ASP A CA 1
ATOM 559 C C . ASP A 1 70 ? 12.190 -7.474 -19.075 1.00 92.62 70 ASP A C 1
ATOM 561 O O . ASP A 1 70 ? 11.497 -7.488 -18.049 1.00 92.62 70 ASP A O 1
ATOM 565 N N . ASP A 1 71 ? 12.006 -6.588 -20.058 1.00 92.25 71 ASP A N 1
ATOM 566 C CA . ASP A 1 71 ? 10.977 -5.549 -20.037 1.00 92.25 71 ASP A CA 1
ATOM 567 C C . ASP A 1 71 ? 9.559 -6.114 -20.105 1.00 92.25 71 ASP A C 1
ATOM 569 O O . ASP A 1 71 ? 8.634 -5.413 -19.727 1.00 92.25 71 ASP A O 1
ATOM 573 N N . ARG A 1 72 ? 9.334 -7.359 -20.538 1.00 91.38 72 ARG A N 1
ATOM 574 C CA . ARG A 1 72 ? 8.016 -8.003 -20.664 1.00 91.38 72 ARG A CA 1
ATOM 575 C C . ARG A 1 72 ? 7.547 -8.628 -19.362 1.00 91.38 72 ARG A C 1
ATOM 577 O O . ARG A 1 72 ? 6.342 -8.850 -19.220 1.00 91.38 72 ARG A O 1
ATOM 584 N N . ARG A 1 73 ? 8.430 -8.817 -18.374 1.00 91.88 73 ARG A N 1
ATOM 585 C CA . ARG A 1 73 ? 8.044 -9.340 -17.057 1.00 91.88 73 ARG A CA 1
ATOM 586 C C . ARG A 1 73 ? 6.939 -8.465 -16.436 1.00 91.88 73 ARG A C 1
ATOM 588 O O . ARG A 1 73 ? 6.994 -7.236 -16.567 1.00 91.88 73 ARG A O 1
ATOM 595 N N . PRO A 1 74 ? 5.902 -9.049 -15.807 1.00 91.50 74 PRO A N 1
ATOM 596 C CA . PRO A 1 74 ? 4.899 -8.268 -15.094 1.00 91.50 74 PRO A CA 1
ATOM 597 C C . PRO A 1 74 ? 5.565 -7.403 -14.024 1.00 91.50 74 PRO A C 1
ATOM 599 O O . PRO A 1 74 ? 6.333 -7.906 -13.201 1.00 91.50 74 PRO A O 1
ATOM 602 N N . ALA A 1 75 ? 5.295 -6.100 -14.064 1.00 89.75 75 ALA A N 1
ATOM 603 C CA . ALA A 1 75 ? 5.776 -5.189 -13.038 1.00 89.75 75 ALA A CA 1
ATOM 604 C C . ALA A 1 75 ? 5.001 -5.431 -11.729 1.00 89.75 75 ALA A C 1
ATOM 606 O O . ALA A 1 75 ? 3.818 -5.785 -11.786 1.00 89.75 75 ALA A O 1
ATOM 607 N N . PRO A 1 76 ? 5.630 -5.227 -10.558 1.00 90.38 76 PRO A N 1
ATOM 608 C CA . PRO A 1 76 ? 4.904 -5.174 -9.296 1.00 90.38 76 PRO A CA 1
ATOM 609 C C . PRO A 1 76 ? 3.797 -4.114 -9.337 1.00 90.38 76 PRO A C 1
ATOM 611 O O . PRO A 1 76 ? 3.912 -3.107 -10.041 1.00 90.38 76 PRO A O 1
ATOM 614 N N . SER A 1 77 ? 2.735 -4.319 -8.560 1.00 93.25 77 SER A N 1
ATOM 615 C CA . SER A 1 77 ? 1.709 -3.297 -8.360 1.00 93.25 77 SER A CA 1
ATOM 616 C C . SER A 1 77 ? 2.318 -2.042 -7.737 1.00 93.25 77 SER A C 1
ATOM 618 O O . SER A 1 77 ? 3.140 -2.122 -6.824 1.00 93.25 77 SER A O 1
ATOM 620 N N . ILE A 1 78 ? 1.890 -0.875 -8.214 1.00 92.31 78 ILE A N 1
ATOM 621 C CA . ILE A 1 78 ? 2.295 0.401 -7.626 1.00 92.31 78 ILE A CA 1
ATOM 622 C C . ILE A 1 78 ? 1.503 0.593 -6.335 1.00 92.31 78 ILE A C 1
ATOM 624 O O . ILE A 1 78 ? 0.278 0.691 -6.370 1.00 92.31 78 ILE A O 1
ATOM 628 N N . ILE A 1 79 ? 2.214 0.658 -5.212 1.00 95.19 79 ILE A N 1
ATOM 629 C CA . ILE A 1 79 ? 1.644 0.919 -3.892 1.00 95.19 79 ILE A CA 1
ATOM 630 C C . ILE A 1 79 ? 2.053 2.322 -3.459 1.00 95.19 79 ILE A C 1
ATOM 632 O O . ILE A 1 79 ? 3.244 2.628 -3.395 1.00 95.19 79 ILE A O 1
ATOM 636 N N . THR A 1 80 ? 1.074 3.178 -3.166 1.00 96.44 80 THR A N 1
ATOM 637 C CA . THR A 1 80 ? 1.336 4.518 -2.636 1.00 96.44 80 THR A CA 1
ATOM 638 C C . THR A 1 80 ? 1.682 4.394 -1.153 1.00 96.44 80 THR A C 1
ATOM 640 O O . THR A 1 80 ? 0.851 3.895 -0.386 1.00 96.44 80 THR A O 1
ATOM 643 N N . PRO A 1 81 ? 2.872 4.836 -0.714 1.00 96.06 81 PRO A N 1
ATOM 644 C CA . PRO A 1 81 ? 3.209 4.858 0.703 1.00 96.06 81 PRO A CA 1
ATOM 645 C C . PRO A 1 81 ? 2.281 5.800 1.475 1.00 96.06 81 PRO A C 1
ATOM 647 O O . PRO A 1 81 ? 1.834 6.820 0.945 1.00 96.06 81 PRO A O 1
ATOM 650 N N . GLY A 1 82 ? 2.026 5.487 2.743 1.00 94.31 82 GLY A N 1
ATOM 651 C CA . GLY A 1 82 ? 1.442 6.461 3.658 1.00 94.31 82 GLY A CA 1
ATOM 652 C C . GLY A 1 82 ? 2.416 7.610 3.930 1.00 94.31 82 GLY A C 1
ATOM 653 O O . GLY A 1 82 ? 3.626 7.479 3.735 1.00 94.31 82 GLY A O 1
ATOM 654 N N . SER A 1 83 ? 1.898 8.741 4.414 1.00 93.31 83 SER A N 1
ATOM 655 C CA . SER A 1 83 ? 2.744 9.737 5.087 1.00 93.31 83 SER A CA 1
ATOM 656 C C . SER A 1 83 ? 3.337 9.156 6.380 1.00 93.31 83 SER A C 1
ATOM 658 O O . SER A 1 83 ? 3.061 8.011 6.725 1.00 93.31 83 SER A O 1
ATOM 660 N N . GLU A 1 84 ? 4.133 9.927 7.119 1.00 92.50 84 GLU A N 1
ATOM 661 C CA . GLU A 1 84 ? 4.765 9.482 8.372 1.00 92.50 84 GLU A CA 1
ATOM 662 C C . GLU A 1 84 ? 3.817 8.666 9.271 1.00 92.50 84 GLU A C 1
ATOM 664 O O . GLU A 1 84 ? 2.761 9.149 9.677 1.00 92.50 84 GLU A O 1
ATOM 669 N N . ASN A 1 85 ? 4.201 7.416 9.553 1.00 87.38 85 ASN A N 1
ATOM 670 C CA . ASN A 1 85 ? 3.452 6.435 10.353 1.00 87.38 85 ASN A CA 1
ATOM 671 C C . ASN A 1 85 ? 2.054 6.044 9.830 1.00 87.38 85 ASN A C 1
ATOM 673 O O . ASN A 1 85 ? 1.326 5.332 10.520 1.00 87.38 85 ASN A O 1
ATOM 677 N N . ASN A 1 86 ? 1.680 6.449 8.616 1.00 93.38 86 ASN A N 1
ATOM 678 C CA . ASN A 1 86 ? 0.444 6.027 7.971 1.00 93.38 86 ASN A CA 1
ATOM 679 C C . ASN A 1 86 ? 0.642 4.760 7.137 1.00 93.38 86 ASN A C 1
ATOM 681 O O . ASN A 1 86 ? 1.719 4.458 6.623 1.00 93.38 86 ASN A O 1
ATOM 685 N N . ARG A 1 87 ? -0.456 4.024 6.980 1.00 95.56 87 ARG A N 1
ATOM 686 C CA . ARG A 1 87 ? -0.509 2.799 6.184 1.00 95.56 87 ARG A CA 1
ATOM 687 C C . ARG A 1 87 ? -0.262 3.064 4.687 1.00 95.56 87 ARG A C 1
ATOM 689 O O . ARG A 1 87 ? -0.616 4.143 4.203 1.00 95.56 87 ARG A O 1
ATOM 696 N N . PRO A 1 88 ? 0.252 2.081 3.933 1.00 96.88 88 PRO A N 1
ATOM 697 C CA . PRO A 1 88 ? 0.247 2.131 2.474 1.00 96.88 88 PRO A CA 1
ATOM 698 C C . PRO A 1 88 ? -1.172 2.001 1.897 1.00 96.88 88 PRO A C 1
ATOM 700 O O . PRO A 1 88 ? -2.115 1.606 2.587 1.00 96.88 88 PRO A O 1
ATOM 703 N N . SER A 1 89 ? -1.329 2.320 0.612 1.00 96.56 89 SER A N 1
ATOM 704 C CA . SER A 1 89 ? -2.630 2.320 -0.069 1.00 96.56 89 SER A CA 1
ATOM 705 C C . SER A 1 89 ? -3.315 0.956 -0.153 1.00 96.56 89 SER A C 1
ATOM 707 O O . SER A 1 89 ? -4.533 0.911 -0.288 1.00 96.56 89 SER A O 1
ATOM 709 N N . ASP A 1 90 ? -2.556 -0.137 -0.109 1.00 97.00 90 ASP A N 1
ATOM 710 C CA . ASP A 1 90 ? -3.053 -1.517 -0.186 1.00 97.00 90 ASP A CA 1
ATOM 711 C C . ASP A 1 90 ? -3.198 -2.201 1.181 1.00 97.00 90 ASP A C 1
ATOM 713 O O . ASP A 1 90 ? -3.572 -3.371 1.248 1.00 97.00 90 ASP A O 1
ATOM 717 N N . ALA A 1 91 ? -2.920 -1.496 2.280 1.00 96.12 91 ALA A N 1
ATOM 718 C CA . ALA A 1 91 ? -3.036 -2.081 3.606 1.00 96.12 91 ALA A CA 1
ATOM 719 C C . ALA A 1 91 ? -4.492 -2.375 3.979 1.00 96.12 91 ALA A C 1
ATOM 721 O O . ALA A 1 91 ? -5.377 -1.522 3.865 1.00 96.12 91 ALA A O 1
ATOM 722 N N . VAL A 1 92 ? -4.702 -3.560 4.554 1.00 95.31 92 VAL A N 1
ATOM 723 C CA . VAL A 1 92 ? -5.917 -3.873 5.308 1.00 95.31 92 VAL A CA 1
ATOM 724 C C . VAL A 1 92 ? -5.912 -3.044 6.591 1.00 95.31 92 VAL A C 1
ATOM 726 O O . VAL A 1 92 ? -4.976 -3.114 7.390 1.00 95.31 92 VAL A O 1
ATOM 729 N N . VAL A 1 93 ? -6.956 -2.243 6.787 1.00 94.06 93 VAL A N 1
ATOM 730 C CA . VAL A 1 93 ? -7.120 -1.416 7.985 1.00 94.06 93 VAL A CA 1
ATOM 731 C C . VAL A 1 93 ? -7.727 -2.264 9.088 1.00 94.06 93 VAL A C 1
ATOM 733 O O . VAL A 1 93 ? -8.884 -2.657 8.996 1.00 94.06 93 VAL A O 1
ATOM 736 N N . LEU A 1 94 ? -6.944 -2.544 10.128 1.00 94.81 94 LEU A N 1
ATOM 737 C CA . LEU A 1 94 ? -7.432 -3.298 11.285 1.00 94.81 94 LEU A CA 1
ATOM 738 C C . LEU A 1 94 ? -8.192 -2.412 12.282 1.00 94.81 94 LEU A C 1
ATOM 740 O O . LEU A 1 94 ? -9.084 -2.895 12.968 1.00 94.81 94 LEU A O 1
ATOM 744 N N . PHE A 1 95 ? -7.832 -1.131 12.380 1.00 94.94 95 PHE A N 1
ATOM 745 C CA . PHE A 1 95 ? -8.502 -0.139 13.218 1.00 94.94 95 PHE A CA 1
ATOM 746 C C . PHE A 1 95 ? -8.146 1.268 12.723 1.00 94.94 95 PHE A C 1
ATOM 748 O O . PHE A 1 95 ? -6.966 1.573 12.545 1.00 94.94 95 PHE A O 1
ATOM 755 N N . ASP A 1 96 ? -9.144 2.118 12.496 1.00 92.44 96 ASP A N 1
ATOM 756 C CA . ASP A 1 96 ? -8.983 3.523 12.082 1.00 92.44 96 ASP A CA 1
ATOM 757 C C . ASP A 1 96 ? -9.488 4.530 13.126 1.00 92.44 96 ASP A C 1
ATOM 759 O O . ASP A 1 96 ? -9.429 5.739 12.897 1.00 92.44 96 ASP A O 1
ATOM 763 N N . GLY A 1 97 ? -9.950 4.043 14.280 1.00 95.06 97 GLY A N 1
ATOM 764 C CA . GLY A 1 97 ? -10.509 4.869 15.343 1.00 95.06 97 GLY A CA 1
ATOM 765 C C . GLY A 1 97 ? -12.034 4.961 15.353 1.00 95.06 97 GLY A C 1
ATOM 766 O O . GLY A 1 97 ? -12.553 5.604 16.265 1.00 95.06 97 GLY A O 1
ATOM 767 N N . THR A 1 98 ? -12.758 4.355 14.399 1.00 97.25 98 THR A N 1
ATOM 768 C CA . THR A 1 98 ? -14.228 4.469 14.350 1.00 97.25 98 THR A CA 1
ATOM 769 C C . THR A 1 98 ? -14.958 3.326 15.042 1.00 97.25 98 THR A C 1
ATOM 771 O O . THR A 1 98 ? -15.904 3.582 15.785 1.00 97.25 98 THR A O 1
ATOM 774 N N . ASP A 1 99 ? -14.548 2.078 14.814 1.00 95.06 99 ASP A N 1
ATOM 775 C CA . ASP A 1 99 ? -15.218 0.899 15.364 1.00 95.06 99 ASP A CA 1
ATOM 776 C C . ASP A 1 99 ? -14.291 -0.323 15.480 1.00 95.06 99 ASP A C 1
ATOM 778 O O . ASP A 1 99 ? -13.130 -0.295 15.073 1.00 95.06 99 ASP A O 1
ATOM 782 N N . LEU A 1 100 ? -14.814 -1.396 16.079 1.00 96.56 100 LEU A N 1
ATOM 783 C CA . LEU A 1 100 ? -14.130 -2.678 16.256 1.00 96.56 100 LEU A CA 1
ATOM 784 C C . LEU A 1 100 ? -14.722 -3.782 15.365 1.00 96.56 100 LEU A C 1
ATOM 786 O O . LEU A 1 100 ? -14.575 -4.957 15.679 1.00 96.56 100 LEU A O 1
ATOM 790 N N . ASN A 1 101 ? -15.370 -3.445 14.245 1.00 93.75 101 ASN A N 1
ATOM 791 C CA . ASN A 1 101 ? -16.062 -4.431 13.402 1.00 93.75 101 ASN A CA 1
ATOM 792 C C . ASN A 1 101 ? -15.120 -5.489 12.794 1.00 93.75 101 ASN A C 1
ATOM 794 O O . ASN A 1 101 ? -15.567 -6.556 12.379 1.00 93.75 101 ASN A O 1
ATOM 798 N N 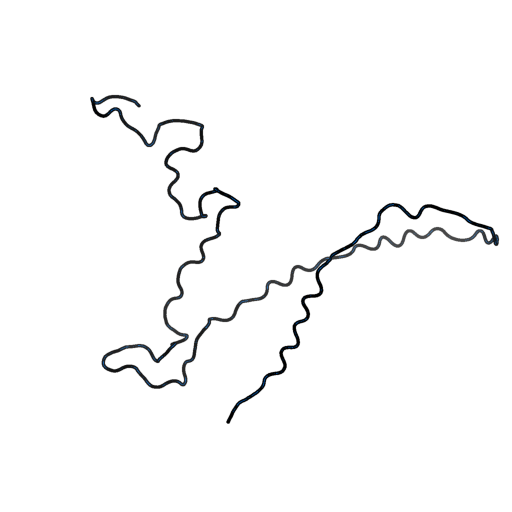. GLY A 1 102 ? -13.813 -5.211 12.746 1.00 92.69 102 GLY A N 1
ATOM 799 C CA . GLY A 1 102 ? -12.778 -6.174 12.356 1.00 92.69 102 GLY A CA 1
ATOM 800 C C . GLY A 1 102 ? -12.339 -7.141 13.466 1.00 92.69 102 GLY A C 1
ATOM 801 O O . GLY A 1 102 ? -11.459 -7.966 13.224 1.00 92.69 102 GLY A O 1
ATOM 802 N N . TRP A 1 103 ? -12.908 -7.042 14.671 1.00 95.81 103 TRP A N 1
ATOM 803 C CA . TRP A 1 103 ? -12.464 -7.758 15.868 1.00 95.81 103 TRP A CA 1
ATOM 804 C C . TRP A 1 103 ? -13.602 -8.544 16.527 1.00 95.81 103 TRP A C 1
ATOM 806 O O . TRP A 1 103 ? -14.779 -8.232 16.379 1.00 95.81 103 TRP A O 1
ATOM 816 N N . GLN A 1 104 ? -13.229 -9.569 17.294 1.00 97.00 104 GLN A N 1
ATOM 817 C CA . GLN A 1 104 ? -14.136 -10.347 18.134 1.00 97.00 104 GLN A CA 1
ATOM 818 C C . GLN A 1 104 ? -13.456 -10.646 19.474 1.00 97.00 104 GLN A C 1
ATOM 820 O O . GLN A 1 104 ? -12.245 -10.888 19.516 1.00 97.00 104 GLN A O 1
ATOM 825 N N . SER A 1 105 ? -14.225 -10.679 20.566 1.00 96.69 105 SER A N 1
ATOM 826 C CA . SER A 1 105 ? -13.720 -11.140 21.860 1.00 96.69 105 SER A CA 1
ATOM 827 C C . SER A 1 105 ? -13.199 -12.577 21.768 1.00 96.69 105 SER A C 1
ATOM 829 O O . SER A 1 105 ? -13.873 -13.473 21.257 1.00 96.69 105 SER A O 1
ATOM 831 N N . ALA A 1 106 ? -12.031 -12.841 22.362 1.00 96.12 106 ALA A N 1
ATOM 832 C CA . ALA A 1 106 ? -11.460 -14.190 22.436 1.00 96.12 106 ALA A CA 1
ATOM 833 C C . ALA A 1 106 ? -12.347 -15.189 23.210 1.00 96.12 106 ALA A C 1
ATOM 835 O O . ALA A 1 106 ? -12.177 -16.399 23.081 1.00 96.12 106 ALA A O 1
ATOM 836 N N . LYS A 1 107 ? -13.287 -14.691 24.025 1.00 95.75 107 LYS A N 1
ATOM 837 C CA . LYS A 1 107 ? -14.274 -15.499 24.761 1.00 95.75 107 LYS A CA 1
ATOM 838 C C . LYS A 1 107 ? -15.600 -15.661 23.999 1.00 95.75 107 LYS A C 1
ATOM 840 O O . LYS A 1 107 ? -16.528 -16.258 24.539 1.00 95.75 107 LYS A O 1
ATOM 845 N N . GLY A 1 108 ? -15.682 -15.150 22.769 1.00 92.44 108 GLY A N 1
ATOM 846 C CA . GLY A 1 108 ? -16.903 -15.049 21.973 1.00 92.44 108 GLY A CA 1
ATOM 847 C C . GLY A 1 108 ? -17.700 -13.772 22.262 1.00 92.44 108 GLY A C 1
ATOM 848 O O . GLY A 1 108 ? -17.566 -13.170 23.328 1.00 92.44 108 GLY A O 1
ATOM 849 N N . GLY A 1 109 ? -18.538 -13.380 21.298 1.00 89.69 109 GLY A N 1
ATOM 850 C CA . GLY A 1 109 ? -19.322 -12.137 21.329 1.00 89.69 109 GLY A CA 1
ATOM 851 C C . GLY A 1 109 ? -18.596 -10.937 20.713 1.00 89.69 109 GLY A C 1
ATOM 852 O O . GLY A 1 109 ? -17.464 -11.073 20.248 1.00 89.69 109 GLY A O 1
ATOM 853 N N . ASP A 1 110 ? -19.270 -9.788 20.686 1.00 91.25 110 ASP A N 1
ATOM 854 C CA . ASP A 1 110 ? -18.744 -8.537 20.123 1.00 91.25 110 ASP A CA 1
ATOM 855 C C . ASP A 1 110 ? -17.454 -8.085 20.840 1.00 91.25 110 ASP A C 1
ATOM 857 O O . ASP A 1 110 ? -17.155 -8.533 21.955 1.00 91.25 110 ASP A O 1
ATOM 861 N N . ALA A 1 111 ? -16.657 -7.263 20.153 1.00 87.94 111 ALA A N 1
ATOM 862 C CA . ALA A 1 111 ? -15.362 -6.766 20.625 1.00 87.94 111 ALA A CA 1
ATOM 863 C C . ALA A 1 111 ? -15.463 -5.752 21.776 1.00 87.94 111 ALA A C 1
ATOM 865 O O . ALA A 1 111 ? -16.442 -4.973 21.815 1.00 87.94 111 ALA A O 1
#